Protein AF-A0A9I9E511-F1 (afdb_monomer)

InterPro domains:
  IPR004088 K Homology domain, type 1 [PF00013] (29-64)
  IPR036612 K Homology domain, type 1 superfamily [SSF54791] (27-64)

Structure (mmCIF, N/CA/C/O backbone):
data_AF-A0A9I9E511-F1
#
_entry.id   AF-A0A9I9E511-F1
#
loop_
_atom_site.group_PDB
_atom_site.id
_atom_site.type_symbol
_atom_site.label_atom_id
_atom_site.label_alt_id
_atom_site.label_comp_id
_atom_site.label_asym_id
_atom_site.label_entity_id
_atom_site.label_seq_id
_atom_site.pdbx_PDB_ins_code
_atom_site.Cartn_x
_atom_site.Cartn_y
_atom_site.Cartn_z
_atom_site.occupancy
_atom_site.B_iso_or_equiv
_atom_site.auth_seq_id
_atom_site.auth_comp_id
_atom_site.auth_asym_id
_atom_site.auth_atom_id
_atom_site.pdbx_PDB_model_num
ATOM 1 N N . TYR A 1 1 ? -3.683 -24.465 -9.006 1.00 69.00 1 TYR A N 1
ATOM 2 C CA . TYR A 1 1 ? -3.623 -23.228 -9.810 1.00 69.00 1 TYR A CA 1
ATOM 3 C C . TYR A 1 1 ? -4.982 -22.551 -9.730 1.00 69.00 1 TYR A C 1
ATOM 5 O O . TYR A 1 1 ? -5.970 -23.213 -10.011 1.00 69.00 1 TYR A O 1
ATOM 13 N N . SER A 1 2 ? -5.054 -21.306 -9.247 1.00 92.94 2 SER A N 1
ATOM 14 C CA . SER A 1 2 ? -6.323 -20.579 -9.086 1.00 92.94 2 SER A CA 1
ATOM 15 C C . SER A 1 2 ? -6.589 -19.720 -10.327 1.00 92.94 2 SER A C 1
ATOM 17 O O . SER A 1 2 ? -5.787 -18.820 -10.590 1.00 92.94 2 SER A O 1
ATOM 19 N N . PRO A 1 3 ? -7.695 -19.936 -11.064 1.00 92.38 3 PRO A N 1
ATOM 20 C CA . PRO A 1 3 ? -8.060 -19.106 -12.216 1.00 92.38 3 PRO A CA 1
ATOM 21 C C . PRO A 1 3 ? -8.165 -17.614 -11.866 1.00 92.38 3 PRO A C 1
ATOM 23 O O . PRO A 1 3 ? -7.812 -16.749 -12.664 1.00 92.38 3 PRO A O 1
ATOM 26 N N . THR A 1 4 ? -8.584 -17.307 -10.635 1.00 89.12 4 THR A N 1
ATOM 27 C CA . THR A 1 4 ? -8.708 -15.937 -10.125 1.00 89.12 4 THR A CA 1
ATOM 28 C C . THR A 1 4 ? -7.357 -15.229 -10.035 1.00 89.12 4 THR A C 1
ATOM 30 O O . THR A 1 4 ? -7.258 -14.047 -10.356 1.00 89.12 4 THR A O 1
ATOM 33 N N . LEU A 1 5 ? -6.306 -15.948 -9.627 1.00 87.38 5 LEU A N 1
ATOM 34 C CA . LEU A 1 5 ? -4.960 -15.381 -9.523 1.00 87.38 5 LEU A CA 1
ATOM 35 C C . LEU A 1 5 ? -4.409 -15.016 -10.905 1.00 87.38 5 LEU A C 1
ATOM 37 O O . LEU A 1 5 ? -3.846 -13.941 -11.085 1.00 87.38 5 LEU A O 1
ATOM 41 N N . GLU A 1 6 ? -4.604 -15.889 -11.891 1.00 87.81 6 GLU A N 1
ATOM 42 C CA . GLU A 1 6 ? -4.108 -15.651 -13.244 1.00 87.81 6 GLU A CA 1
ATOM 43 C C . GLU A 1 6 ? -4.838 -14.492 -13.933 1.00 87.81 6 GLU A C 1
ATOM 45 O O . GLU A 1 6 ? -4.208 -13.651 -14.576 1.00 87.81 6 GLU A O 1
ATOM 50 N N . ALA A 1 7 ? -6.154 -14.383 -13.734 1.00 87.19 7 ALA A N 1
ATOM 51 C CA . ALA A 1 7 ? -6.918 -13.233 -14.203 1.00 87.19 7 ALA A CA 1
ATOM 52 C C . ALA A 1 7 ? -6.424 -11.918 -13.570 1.00 87.19 7 ALA A C 1
ATOM 54 O O . ALA A 1 7 ? -6.263 -10.920 -14.275 1.00 87.19 7 ALA A O 1
ATOM 55 N N . ALA A 1 8 ? -6.125 -11.917 -12.265 1.00 83.81 8 ALA A N 1
ATOM 56 C C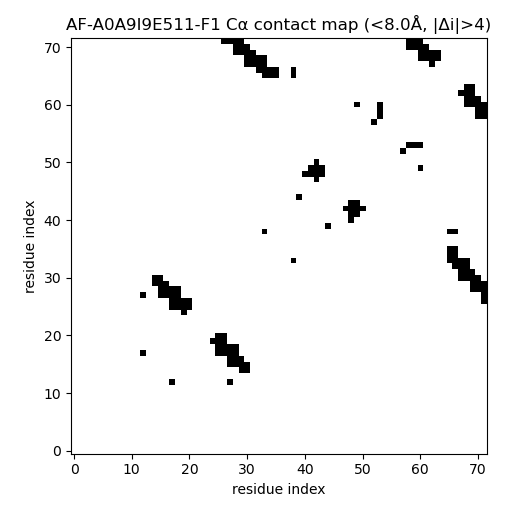A . ALA A 1 8 ? -5.607 -10.739 -11.569 1.00 83.81 8 ALA A CA 1
ATOM 57 C C . ALA A 1 8 ? -4.236 -10.299 -12.112 1.00 83.81 8 ALA A C 1
ATOM 59 O O . ALA A 1 8 ? -4.038 -9.114 -12.381 1.00 83.81 8 ALA A O 1
ATOM 60 N N . LEU A 1 9 ? -3.324 -11.247 -12.353 1.00 82.00 9 LEU A N 1
ATOM 61 C CA . LEU A 1 9 ? -2.012 -10.973 -12.954 1.00 82.00 9 LEU A CA 1
ATOM 62 C C . LEU A 1 9 ? -2.129 -10.399 -14.374 1.00 82.00 9 LEU A C 1
ATOM 64 O O . LEU A 1 9 ? -1.377 -9.507 -14.753 1.00 82.00 9 LEU A O 1
ATOM 68 N N . ARG A 1 10 ? -3.106 -10.859 -15.162 1.00 81.62 10 ARG A N 1
ATOM 69 C CA . ARG A 1 10 ? -3.356 -10.318 -16.510 1.00 81.62 10 ARG A CA 1
ATOM 70 C C . ARG A 1 10 ? -3.952 -8.908 -16.486 1.00 81.62 10 ARG A C 1
ATOM 72 O O . ARG A 1 10 ? -3.745 -8.147 -17.428 1.0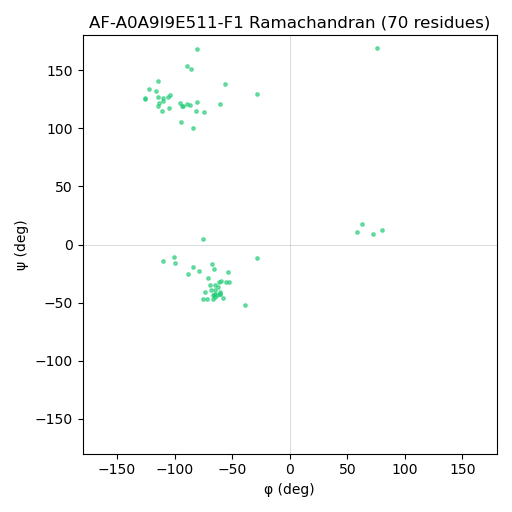0 81.62 10 ARG A O 1
ATOM 79 N N . LEU A 1 11 ? -4.694 -8.552 -15.436 1.00 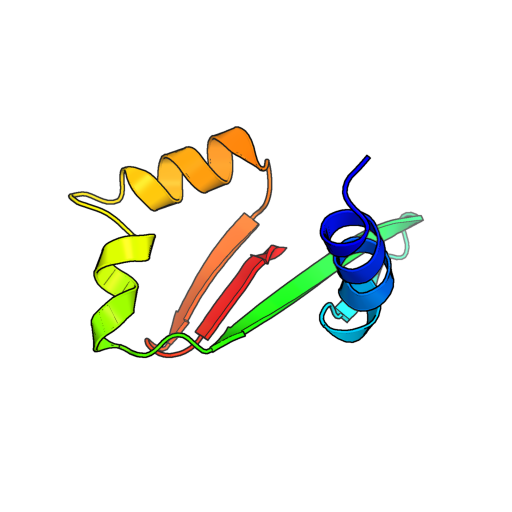84.12 11 LEU A N 1
ATOM 80 C CA . LEU A 1 11 ? -5.322 -7.234 -15.291 1.00 84.12 11 LEU A CA 1
ATOM 81 C C . LEU A 1 11 ? -4.420 -6.195 -14.621 1.00 84.12 11 LEU A C 1
ATOM 83 O O . LEU A 1 11 ? -4.586 -5.009 -14.896 1.00 84.12 11 LEU A O 1
ATOM 87 N N . GLN A 1 12 ? -3.457 -6.620 -13.800 1.00 77.50 12 GLN A N 1
ATOM 88 C CA . GLN A 1 12 ? -2.457 -5.769 -13.142 1.00 77.50 12 GLN A CA 1
ATOM 89 C C . GLN A 1 12 ? -1.931 -4.634 -14.045 1.00 77.50 12 GLN A C 1
ATOM 91 O O . GLN A 1 12 ? -2.022 -3.480 -13.634 1.00 77.50 12 GLN A O 1
ATOM 96 N N . PRO A 1 13 ? -1.456 -4.888 -15.284 1.00 75.12 13 PRO A N 1
ATOM 97 C CA . PRO A 1 13 ? -0.887 -3.837 -16.130 1.00 75.12 13 PRO A CA 1
ATOM 98 C C . PRO A 1 13 ? -1.904 -2.774 -16.554 1.00 75.12 13 PRO A C 1
ATOM 100 O O . PRO A 1 13 ? -1.518 -1.672 -16.918 1.00 75.12 13 PRO A O 1
ATOM 103 N N . ARG A 1 14 ? -3.206 -3.088 -16.522 1.00 75.94 14 ARG A N 1
ATOM 104 C CA . ARG A 1 14 ? -4.279 -2.127 -16.825 1.00 75.94 14 ARG A CA 1
ATOM 105 C C . ARG A 1 14 ? -4.566 -1.197 -15.647 1.00 75.94 14 ARG A C 1
ATOM 107 O O . ARG A 1 14 ? -5.111 -0.119 -15.848 1.00 75.94 14 ARG A O 1
ATOM 114 N N . CYS A 1 15 ? -4.215 -1.620 -14.435 1.00 71.56 15 CYS A N 1
ATOM 115 C CA . CYS A 1 15 ? -4.403 -0.865 -13.197 1.00 71.56 15 CYS A CA 1
ATOM 116 C C . CYS A 1 15 ? -3.116 -0.169 -12.724 1.00 71.56 15 CYS A C 1
ATOM 118 O O . CYS A 1 15 ? -3.167 0.655 -11.807 1.00 71.56 15 CYS A O 1
ATOM 120 N N . SER A 1 16 ? -1.972 -0.502 -13.328 1.00 80.56 16 SER A N 1
ATOM 121 C CA . SER A 1 16 ? -0.660 0.035 -12.981 1.00 80.56 16 SER A CA 1
ATOM 122 C C . SER A 1 16 ? -0.077 0.841 -14.134 1.00 80.56 16 SER A C 1
ATOM 124 O O . SER A 1 16 ? -0.012 0.387 -15.271 1.00 80.56 16 SER A O 1
ATOM 126 N N . GLU A 1 17 ? 0.421 2.030 -13.828 1.00 80.88 17 GLU A N 1
ATOM 127 C CA . GLU A 1 17 ? 1.171 2.849 -14.769 1.00 80.88 17 GLU A CA 1
ATOM 128 C C . GLU A 1 17 ? 2.573 2.246 -14.946 1.00 80.88 17 GLU A C 1
ATOM 130 O O . GLU A 1 17 ? 3.351 2.183 -13.988 1.00 80.88 17 GLU A O 1
ATOM 135 N N . LYS A 1 18 ? 2.878 1.750 -16.152 1.00 81.25 18 LYS A N 1
ATOM 136 C CA . LYS A 1 18 ? 4.214 1.264 -16.520 1.00 81.25 18 LYS A CA 1
ATOM 137 C C . LYS A 1 18 ? 5.078 2.468 -16.887 1.00 81.25 18 LYS A C 1
ATOM 139 O O . LYS A 1 18 ? 4.821 3.120 -17.894 1.00 81.25 18 LYS A O 1
ATOM 144 N N . VAL A 1 19 ? 6.117 2.731 -16.101 1.00 80.12 19 VAL A N 1
ATOM 145 C CA . VAL A 1 19 ? 7.117 3.760 -16.402 1.00 80.12 19 VAL A CA 1
ATOM 146 C C . VAL A 1 19 ? 8.429 3.070 -16.737 1.00 80.12 19 VAL A C 1
ATOM 148 O O . VAL A 1 19 ? 9.031 2.405 -15.887 1.00 80.12 19 VAL A O 1
ATOM 151 N N . GLU A 1 20 ? 8.850 3.225 -17.987 1.00 77.50 20 GLU A N 1
ATOM 152 C CA . GLU A 1 20 ? 10.139 2.766 -18.491 1.00 77.50 20 GLU A CA 1
ATOM 153 C C . GLU A 1 20 ? 11.136 3.914 -18.359 1.00 77.50 20 GLU A C 1
ATOM 155 O O . GLU A 1 20 ? 10.907 5.011 -18.868 1.00 77.50 20 GLU A O 1
ATOM 160 N N . ARG A 1 21 ? 12.197 3.697 -17.583 1.00 76.50 21 ARG A N 1
ATOM 161 C CA . ARG A 1 21 ? 13.273 4.681 -17.444 1.00 76.50 21 ARG A CA 1
ATOM 162 C C . ARG A 1 21 ? 14.325 4.430 -18.514 1.00 76.50 21 ARG A C 1
ATOM 164 O O . ARG A 1 21 ? 14.523 3.289 -18.916 1.00 76.50 21 ARG A O 1
ATOM 171 N N . ASP A 1 22 ? 15.050 5.481 -18.883 1.00 75.62 22 ASP A N 1
ATOM 172 C CA . ASP A 1 22 ? 16.132 5.456 -19.883 1.00 75.62 22 ASP A CA 1
ATOM 173 C C . ASP A 1 22 ? 17.206 4.383 -19.590 1.00 75.62 22 ASP A C 1
ATOM 175 O O . ASP A 1 22 ? 17.849 3.840 -20.477 1.00 75.62 22 ASP A O 1
ATOM 179 N N . SER A 1 23 ? 17.326 3.982 -18.321 1.00 81.50 23 SER A N 1
ATOM 180 C CA . SER A 1 23 ? 18.186 2.896 -17.846 1.00 81.50 23 SER A CA 1
ATOM 181 C C . SER A 1 23 ? 17.679 1.471 -18.149 1.00 81.50 23 SER A C 1
ATOM 183 O O . SER A 1 23 ? 18.246 0.515 -17.624 1.00 81.50 23 SER A O 1
ATOM 185 N N . GLY A 1 24 ? 16.572 1.300 -18.883 1.00 77.12 24 GLY A N 1
ATOM 186 C CA . GLY A 1 24 ? 15.936 -0.001 -19.150 1.00 77.12 24 GLY A CA 1
ATOM 187 C C . GLY A 1 24 ? 15.206 -0.620 -17.948 1.00 77.12 24 GLY A C 1
ATOM 188 O O . GLY A 1 24 ? 14.778 -1.773 -17.995 1.00 77.12 24 GLY A O 1
ATOM 189 N N . ILE A 1 25 ? 15.051 0.128 -16.850 1.00 79.69 25 ILE A N 1
ATOM 190 C CA . ILE A 1 25 ? 14.350 -0.344 -15.649 1.00 79.69 25 ILE A CA 1
ATOM 191 C C . ILE A 1 25 ? 12.855 -0.066 -15.814 1.00 79.69 25 ILE A C 1
ATOM 193 O O . ILE A 1 25 ? 12.436 1.089 -15.928 1.00 79.69 25 ILE A O 1
ATOM 197 N N . ILE A 1 26 ? 12.053 -1.131 -15.777 1.00 81.62 26 ILE A N 1
ATOM 198 C CA . ILE A 1 26 ? 10.590 -1.058 -15.805 1.00 81.62 26 ILE A CA 1
ATOM 199 C C . ILE A 1 26 ? 10.078 -0.936 -14.368 1.00 81.62 26 ILE A C 1
ATOM 201 O O . ILE A 1 26 ? 10.316 -1.814 -13.541 1.00 81.62 26 ILE A O 1
ATOM 205 N N . SER A 1 27 ? 9.347 0.140 -14.077 1.00 80.44 27 SER A N 1
ATOM 206 C CA . SER A 1 27 ? 8.661 0.342 -12.795 1.00 80.44 27 SER A CA 1
ATOM 207 C C . SER A 1 27 ? 7.147 0.356 -12.987 1.00 80.44 27 SER A C 1
ATOM 209 O O . SER A 1 27 ? 6.652 0.906 -13.971 1.00 80.44 27 SER A O 1
ATOM 211 N N . PHE A 1 28 ? 6.410 -0.251 -12.056 1.00 84.50 28 PHE A N 1
ATOM 212 C CA . PHE A 1 28 ? 4.949 -0.303 -12.089 1.00 84.50 28 PHE A CA 1
ATOM 213 C C . PHE A 1 28 ? 4.392 0.485 -10.915 1.00 84.50 28 PHE A C 1
ATOM 215 O O . PHE A 1 28 ? 4.623 0.132 -9.767 1.00 84.50 28 PHE A O 1
ATOM 222 N N . THR A 1 29 ? 3.622 1.532 -11.1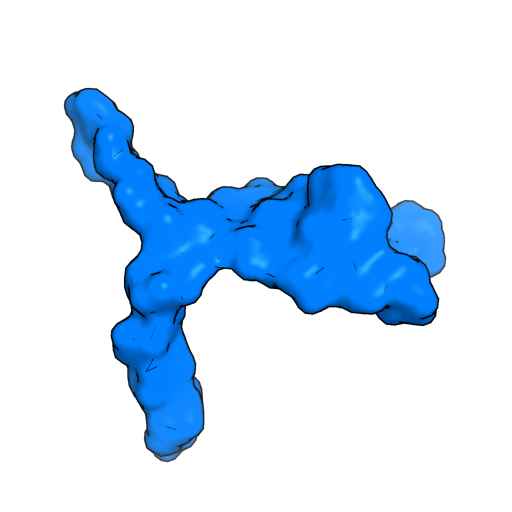93 1.00 86.12 29 THR A N 1
ATOM 223 C CA . THR A 1 29 ? 2.958 2.304 -10.143 1.00 86.12 29 THR A CA 1
ATOM 224 C C . THR A 1 29 ? 1.473 1.977 -10.094 1.00 86.12 29 THR A C 1
ATOM 226 O O . THR A 1 29 ? 0.741 2.261 -11.036 1.00 86.12 29 THR A O 1
ATOM 229 N N . THR A 1 30 ? 1.002 1.435 -8.976 1.00 85.25 30 THR A N 1
ATOM 230 C CA . THR A 1 30 ? -0.425 1.191 -8.718 1.00 85.25 30 THR A CA 1
ATOM 231 C C . THR A 1 30 ? -0.959 2.232 -7.746 1.00 85.25 30 THR A C 1
ATOM 233 O O . THR A 1 30 ? -0.381 2.430 -6.677 1.00 85.25 30 THR A O 1
ATOM 236 N N . ARG A 1 31 ? -2.071 2.889 -8.090 1.00 86.31 31 ARG A N 1
ATOM 237 C CA . ARG A 1 31 ? -2.775 3.825 -7.201 1.00 86.31 31 ARG A CA 1
ATOM 238 C C . ARG A 1 31 ? -4.103 3.218 -6.761 1.00 86.31 31 ARG A C 1
ATOM 240 O O . ARG A 1 31 ? -4.925 2.859 -7.595 1.00 86.31 31 ARG A O 1
ATOM 247 N N . LEU A 1 32 ? -4.306 3.113 -5.453 1.00 84.94 32 LEU A N 1
ATOM 248 C CA . LEU A 1 32 ? -5.495 2.536 -4.835 1.00 84.94 32 LEU A CA 1
ATOM 249 C C . LEU A 1 32 ? -6.249 3.621 -4.072 1.00 84.94 32 LEU A C 1
ATOM 251 O O . LEU A 1 32 ? -5.669 4.298 -3.221 1.00 84.94 32 LEU A O 1
ATOM 255 N N . LEU A 1 33 ? -7.543 3.761 -4.358 1.00 87.38 33 LEU A N 1
ATOM 256 C CA . LEU A 1 33 ? -8.436 4.595 -3.561 1.00 87.38 33 LEU A CA 1
ATOM 257 C C . LEU A 1 33 ? -8.869 3.822 -2.320 1.00 87.38 33 LEU A C 1
ATOM 259 O O . LEU A 1 33 ? -9.433 2.733 -2.422 1.00 87.38 33 LEU A O 1
ATOM 263 N N . VAL A 1 34 ? -8.602 4.389 -1.148 1.00 86.31 34 VAL A N 1
ATOM 264 C CA . VAL A 1 34 ? -8.943 3.789 0.141 1.00 86.31 34 VAL A CA 1
ATOM 265 C C . VAL A 1 34 ? -9.767 4.797 0.934 1.00 86.31 34 VAL A C 1
ATOM 267 O O . VAL A 1 34 ? -9.305 5.915 1.151 1.00 86.31 34 VAL A O 1
ATOM 270 N N . PRO A 1 35 ? -10.972 4.433 1.403 1.00 89.12 35 PRO A N 1
ATOM 271 C CA . PRO A 1 35 ? -11.732 5.292 2.295 1.00 89.12 35 PRO A CA 1
ATOM 272 C C . PRO A 1 35 ? -10.919 5.648 3.541 1.00 89.12 35 PRO A C 1
ATOM 274 O O . PRO A 1 35 ? -10.303 4.775 4.160 1.00 89.12 35 PRO A O 1
ATOM 277 N N . THR A 1 36 ? -10.991 6.906 3.970 1.00 85.19 36 THR A N 1
ATOM 278 C CA . THR A 1 36 ? -10.309 7.398 5.176 1.00 85.19 36 THR A CA 1
ATOM 279 C C . THR A 1 36 ? -10.610 6.555 6.419 1.00 85.19 36 THR A C 1
ATOM 281 O O . THR A 1 36 ? -9.747 6.365 7.269 1.00 85.19 36 THR A O 1
ATOM 284 N N . SER A 1 37 ? -11.809 5.978 6.517 1.00 89.25 37 SER A N 1
ATOM 285 C CA . SER A 1 37 ? -12.193 5.099 7.628 1.00 89.25 37 SER A CA 1
ATOM 286 C C . SER A 1 37 ? -11.433 3.766 7.671 1.00 89.25 37 SER A C 1
ATOM 288 O O . SER A 1 37 ? -11.434 3.096 8.700 1.00 89.25 37 SER A O 1
ATOM 290 N N . ARG A 1 38 ? -10.779 3.358 6.575 1.00 88.75 38 ARG A N 1
ATOM 291 C CA . ARG A 1 38 ? -10.088 2.065 6.432 1.00 88.75 38 ARG A CA 1
ATOM 292 C C . ARG A 1 38 ? -8.565 2.184 6.377 1.00 88.75 38 ARG A C 1
ATOM 294 O O . ARG A 1 38 ? -7.883 1.180 6.570 1.00 88.75 38 ARG A O 1
ATOM 301 N N . ILE A 1 39 ? -8.011 3.382 6.168 1.00 89.81 39 ILE A N 1
ATOM 302 C CA . ILE A 1 39 ? -6.557 3.572 6.014 1.00 89.81 39 ILE A CA 1
ATOM 303 C C . ILE A 1 39 ? -5.761 3.140 7.256 1.00 89.81 39 ILE A C 1
ATOM 305 O O . ILE A 1 39 ? -4.662 2.601 7.134 1.00 89.81 39 ILE A O 1
ATOM 309 N N . GLY A 1 40 ? -6.344 3.287 8.451 1.00 91.38 40 GLY A N 1
ATOM 310 C CA . GLY A 1 40 ? -5.731 2.841 9.704 1.00 91.38 40 GLY A CA 1
ATOM 311 C C . GLY A 1 40 ? -5.436 1.337 9.736 1.00 91.38 40 GLY A C 1
ATOM 312 O O . GLY A 1 40 ? -4.431 0.930 10.313 1.00 91.38 40 GLY A O 1
ATOM 313 N N . CYS A 1 41 ? -6.246 0.513 9.061 1.00 90.38 41 CYS A N 1
ATOM 314 C CA . CYS A 1 41 ? -6.012 -0.930 8.950 1.00 90.38 41 CYS A CA 1
ATOM 315 C C . CYS A 1 41 ? -4.785 -1.252 8.087 1.00 90.38 41 CYS A C 1
ATOM 317 O O . CYS A 1 41 ? -4.067 -2.203 8.381 1.00 90.38 41 CYS A O 1
ATOM 319 N N . LEU A 1 42 ? -4.533 -0.452 7.045 1.00 91.12 42 LEU A N 1
ATOM 320 C CA . LEU A 1 42 ? -3.369 -0.614 6.174 1.00 91.12 42 LEU A CA 1
ATOM 321 C C . LEU A 1 42 ? -2.076 -0.171 6.870 1.00 91.12 42 LEU A C 1
ATOM 323 O O . LEU A 1 42 ? -1.044 -0.823 6.736 1.00 91.12 42 LEU A O 1
ATOM 327 N N . ILE A 1 43 ? -2.129 0.933 7.620 1.00 92.50 43 ILE A N 1
ATOM 328 C CA . ILE A 1 43 ? -0.989 1.419 8.410 1.00 92.50 43 ILE A CA 1
ATOM 329 C C . ILE A 1 43 ? -0.682 0.423 9.538 1.00 92.50 43 ILE A C 1
ATOM 331 O O . ILE A 1 43 ? 0.467 0.023 9.737 1.00 92.50 43 ILE A O 1
ATOM 335 N N . GLY A 1 44 ? -1.721 -0.017 10.249 1.00 93.81 44 GLY A N 1
ATOM 336 C CA . GLY A 1 44 ? -1.605 -0.828 11.454 1.00 93.81 44 GLY A CA 1
ATOM 337 C C . GLY A 1 44 ? -1.177 -0.016 12.680 1.00 93.81 44 GLY A C 1
ATOM 338 O O . GLY A 1 44 ? -0.752 1.138 12.587 1.00 93.81 44 GLY A O 1
ATOM 339 N N . LYS A 1 45 ? -1.269 -0.628 13.865 1.00 95.19 45 LYS A N 1
ATOM 340 C CA . LYS A 1 45 ? -0.852 0.003 15.127 1.00 95.19 45 LYS A CA 1
ATOM 341 C C . LYS A 1 45 ? 0.641 0.352 15.061 1.00 95.19 45 LYS A C 1
ATOM 343 O O . LYS A 1 45 ? 1.465 -0.526 14.823 1.00 95.19 45 LYS A O 1
ATOM 348 N N . GLY A 1 46 ? 0.975 1.634 15.220 1.00 94.31 46 GLY A N 1
ATOM 349 C CA . GLY A 1 46 ? 2.357 2.123 15.129 1.00 94.31 46 GLY A CA 1
ATOM 350 C C . GLY A 1 46 ? 3.024 1.935 13.758 1.00 94.31 46 GLY A C 1
ATOM 351 O O . GLY A 1 46 ? 4.245 1.969 13.682 1.00 94.31 46 GLY A O 1
ATOM 352 N N . GLY A 1 47 ? 2.264 1.697 12.681 1.00 94.31 47 GLY A N 1
ATOM 353 C CA . GLY A 1 47 ? 2.840 1.457 11.352 1.00 94.31 47 GLY A CA 1
ATOM 354 C C . GLY A 1 47 ? 3.367 0.034 11.119 1.00 94.31 47 GLY A C 1
ATOM 355 O O . GLY A 1 47 ? 4.069 -0.197 10.132 1.00 94.31 47 GLY A O 1
ATOM 356 N N . ALA A 1 48 ? 3.058 -0.926 12.000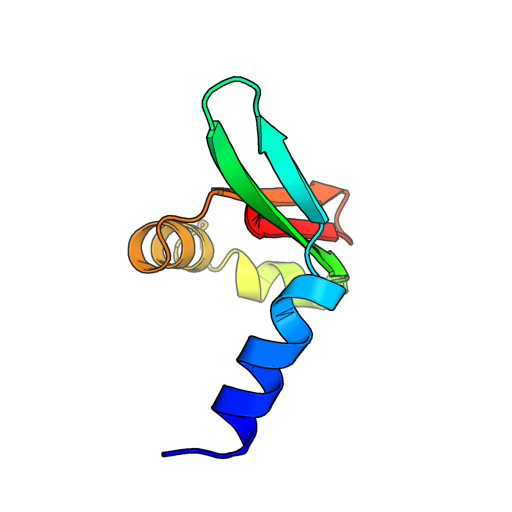 1.00 96.69 48 ALA A N 1
ATOM 357 C CA . ALA A 1 48 ? 3.583 -2.290 11.906 1.00 96.69 48 ALA A CA 1
ATOM 358 C C . ALA A 1 48 ? 3.186 -3.003 10.599 1.00 96.69 48 ALA A C 1
ATOM 360 O O . ALA A 1 48 ? 4.025 -3.636 9.962 1.00 96.69 48 ALA A O 1
ATOM 361 N N . ILE A 1 49 ? 1.930 -2.856 10.160 1.00 95.81 49 ILE A N 1
ATOM 362 C CA . ILE A 1 49 ? 1.403 -3.567 8.985 1.00 95.81 49 ILE A CA 1
ATOM 363 C C . ILE A 1 49 ? 1.998 -3.012 7.691 1.00 95.81 49 ILE A C 1
ATOM 365 O O . ILE A 1 49 ? 2.479 -3.782 6.863 1.00 95.81 49 ILE A O 1
ATOM 369 N N . ILE A 1 50 ? 2.040 -1.686 7.522 1.00 94.50 50 ILE A N 1
ATOM 370 C CA . ILE A 1 50 ? 2.653 -1.081 6.329 1.00 94.50 50 ILE A CA 1
ATOM 371 C C . ILE A 1 50 ? 4.160 -1.361 6.252 1.00 94.50 50 ILE A C 1
ATOM 373 O O . ILE A 1 50 ? 4.697 -1.556 5.162 1.00 94.50 50 ILE A O 1
ATOM 377 N N . THR A 1 51 ? 4.844 -1.413 7.397 1.00 95.12 51 THR A N 1
ATOM 378 C CA . THR A 1 51 ? 6.270 -1.762 7.459 1.00 95.12 51 THR A CA 1
ATOM 379 C C . THR A 1 51 ? 6.494 -3.202 7.013 1.00 95.12 51 THR A C 1
ATOM 381 O O . THR A 1 51 ? 7.359 -3.461 6.176 1.00 95.12 51 THR A O 1
ATOM 384 N N . GLU 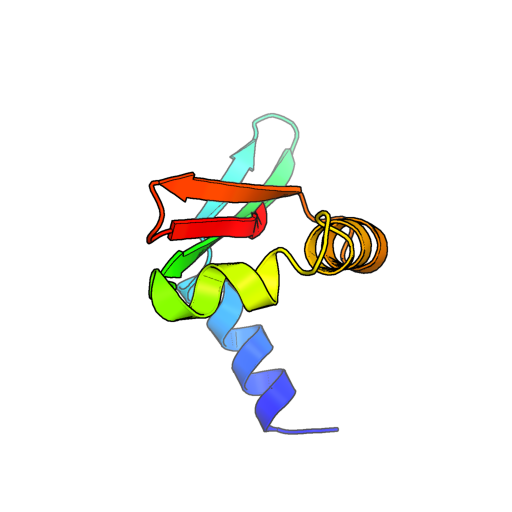A 1 52 ? 5.666 -4.123 7.499 1.00 96.00 52 GLU A N 1
ATOM 385 C CA . GLU A 1 52 ? 5.728 -5.526 7.107 1.00 96.00 52 GLU A CA 1
ATOM 386 C C . GLU A 1 52 ? 5.382 -5.727 5.626 1.00 96.00 52 GLU A C 1
ATOM 388 O O . GLU A 1 52 ? 6.100 -6.422 4.912 1.00 96.00 52 GLU A O 1
ATOM 393 N N . LEU A 1 53 ? 4.356 -5.041 5.115 1.00 93.94 53 LEU A N 1
ATOM 394 C CA . LEU A 1 53 ? 4.000 -5.058 3.694 1.00 93.94 53 LEU A CA 1
ATOM 395 C C . LEU A 1 53 ? 5.160 -4.600 2.810 1.00 93.94 53 LEU A C 1
ATOM 397 O O . LEU A 1 53 ? 5.482 -5.279 1.835 1.00 93.94 53 LEU A O 1
ATOM 401 N N . ARG A 1 54 ? 5.835 -3.497 3.155 1.00 94.56 54 ARG A N 1
ATOM 402 C CA . ARG A 1 54 ? 7.039 -3.042 2.436 1.00 94.56 54 ARG A CA 1
AT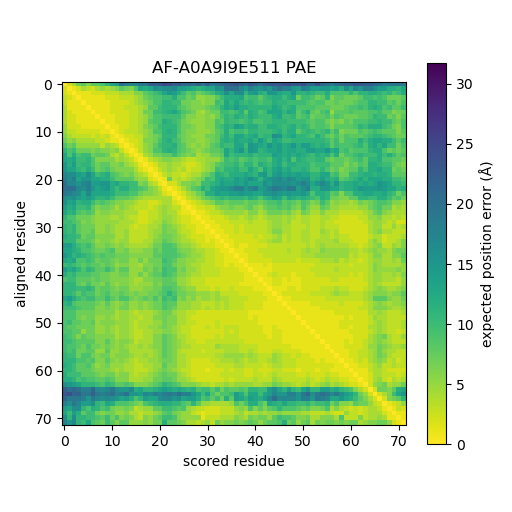OM 403 C C . ARG A 1 54 ? 8.154 -4.091 2.496 1.00 94.56 54 ARG A C 1
ATOM 405 O O . ARG A 1 54 ? 8.814 -4.347 1.492 1.00 94.56 54 ARG A O 1
ATOM 412 N N . ARG A 1 55 ? 8.353 -4.736 3.651 1.00 95.38 55 ARG A N 1
ATOM 413 C CA . ARG A 1 55 ? 9.389 -5.765 3.843 1.00 95.38 55 ARG A CA 1
ATOM 414 C C . ARG A 1 55 ? 9.132 -7.023 3.010 1.00 95.38 55 ARG A C 1
ATOM 416 O O . ARG A 1 55 ? 10.090 -7.550 2.436 1.00 95.38 55 ARG A O 1
ATOM 423 N N . LEU A 1 56 ? 7.881 -7.487 2.968 1.00 96.12 56 LEU A N 1
ATOM 424 C CA . LEU A 1 56 ? 7.445 -8.698 2.267 1.00 96.12 56 LEU A CA 1
ATOM 425 C C . LEU A 1 56 ? 7.383 -8.496 0.753 1.00 96.12 56 LEU A C 1
ATOM 427 O O . LEU A 1 56 ? 7.888 -9.326 0.005 1.00 96.12 56 LEU A O 1
ATOM 431 N N . THR A 1 57 ? 6.790 -7.389 0.304 1.00 89.88 57 THR A N 1
ATOM 432 C CA . THR A 1 57 ? 6.580 -7.117 -1.129 1.00 89.88 57 THR A CA 1
ATOM 433 C C . THR A 1 57 ? 7.795 -6.503 -1.814 1.00 89.88 57 THR A C 1
ATOM 435 O O . THR A 1 57 ? 7.867 -6.525 -3.036 1.00 89.88 57 THR A O 1
ATOM 438 N N . LYS A 1 58 ? 8.730 -5.925 -1.042 1.00 90.25 58 LYS A N 1
ATOM 439 C CA . LYS A 1 58 ? 9.846 -5.096 -1.537 1.00 90.25 58 LYS A CA 1
ATOM 440 C C . LYS A 1 58 ? 9.410 -3.864 -2.340 1.00 90.25 58 LYS A C 1
ATOM 442 O O . LYS A 1 58 ? 10.257 -3.197 -2.924 1.00 90.25 58 LYS A O 1
ATOM 447 N N . ALA A 1 59 ? 8.119 -3.534 -2.324 1.00 89.62 59 ALA A N 1
ATOM 448 C CA . ALA A 1 59 ? 7.568 -2.388 -3.025 1.00 89.62 59 ALA A CA 1
ATOM 449 C C . ALA A 1 59 ? 7.679 -1.107 -2.188 1.00 89.62 59 ALA A C 1
ATOM 451 O O . ALA A 1 59 ? 7.621 -1.116 -0.950 1.00 89.62 59 ALA A O 1
ATOM 452 N N . ASN A 1 60 ? 7.778 0.028 -2.870 1.00 89.69 60 ASN A N 1
ATOM 453 C CA . ASN A 1 60 ? 7.718 1.338 -2.249 1.00 89.69 60 ASN A CA 1
ATOM 454 C C . ASN A 1 60 ? 6.251 1.757 -2.077 1.00 89.69 60 ASN A C 1
ATOM 456 O O . ASN A 1 60 ? 5.589 2.218 -3.003 1.00 89.69 60 ASN A O 1
ATOM 460 N N . ILE A 1 61 ? 5.733 1.587 -0.861 1.00 92.06 61 ILE A N 1
ATOM 461 C CA . ILE A 1 61 ? 4.346 1.929 -0.519 1.00 92.06 61 ILE A CA 1
ATOM 462 C C . ILE A 1 61 ? 4.303 3.333 0.084 1.00 92.06 61 ILE A C 1
ATOM 464 O O . ILE A 1 61 ? 4.919 3.575 1.125 1.00 92.06 61 ILE A O 1
ATOM 468 N N . ARG A 1 62 ? 3.543 4.245 -0.519 1.00 89.88 62 ARG A N 1
ATOM 469 C CA . ARG A 1 62 ? 3.332 5.626 -0.072 1.00 89.88 62 ARG A CA 1
ATOM 470 C C . ARG A 1 62 ? 1.849 5.886 0.142 1.00 89.88 62 ARG A C 1
ATOM 472 O O . ARG A 1 62 ? 1.027 5.550 -0.701 1.00 89.88 62 ARG A O 1
ATOM 479 N N . ILE A 1 63 ? 1.512 6.508 1.265 1.00 88.12 63 ILE A N 1
ATOM 480 C CA . ILE A 1 63 ? 0.160 7.004 1.517 1.00 88.12 63 ILE A CA 1
ATOM 481 C C . ILE A 1 63 ? 0.176 8.464 1.089 1.00 88.12 63 ILE A C 1
ATOM 483 O O . ILE A 1 63 ? 0.810 9.298 1.731 1.00 88.12 63 ILE A O 1
ATOM 487 N N . LEU A 1 64 ? -0.435 8.733 -0.057 1.00 81.62 64 LEU A N 1
ATOM 488 C CA . LEU A 1 64 ? -0.719 10.085 -0.515 1.00 81.62 64 LEU A CA 1
ATOM 489 C C . LEU A 1 64 ? -1.986 10.562 0.207 1.00 81.62 64 LEU A C 1
ATOM 491 O O . LEU A 1 64 ? -2.622 9.761 0.891 1.00 81.62 64 LEU A O 1
ATOM 495 N N . CYS A 1 65 ? -2.308 11.858 0.123 1.00 71.62 65 CYS A N 1
ATOM 496 C CA . CYS A 1 65 ? -3.443 12.500 0.805 1.00 71.62 65 CYS A CA 1
ATOM 497 C C . CYS A 1 65 ? -4.601 11.522 1.046 1.00 71.62 65 CYS A C 1
ATOM 499 O O . CYS A 1 65 ? -4.985 10.853 0.093 1.00 71.62 65 CYS A O 1
ATOM 501 N N . GLN A 1 66 ? -5.091 11.464 2.293 1.00 64.19 66 GLN A N 1
ATOM 502 C CA . GLN A 1 66 ? -5.830 10.414 3.040 1.00 64.19 66 GLN A CA 1
ATOM 503 C C . GLN A 1 66 ? -6.731 9.387 2.301 1.00 64.19 66 GLN A C 1
ATOM 505 O O . GLN A 1 66 ? -7.138 8.396 2.902 1.00 64.19 66 GLN A O 1
ATOM 510 N N . LEU A 1 67 ? -7.018 9.599 1.023 1.00 68.06 67 LEU A N 1
ATOM 511 C CA . LEU A 1 67 ? -7.795 8.793 0.093 1.00 68.06 67 LEU A CA 1
ATOM 512 C C . LEU A 1 67 ? -6.955 7.918 -0.863 1.00 68.06 67 LEU A C 1
ATOM 514 O O . LEU A 1 67 ? -7.523 7.025 -1.485 1.00 68.06 67 LEU A O 1
ATOM 518 N N . MET A 1 68 ? -5.647 8.155 -1.038 1.00 71.50 68 MET A N 1
ATOM 519 C CA . MET A 1 68 ? -4.849 7.515 -2.102 1.00 71.50 68 MET A CA 1
ATOM 520 C C . MET A 1 68 ? -3.606 6.787 -1.577 1.00 71.50 68 MET A C 1
ATOM 522 O O . MET A 1 68 ? -2.740 7.381 -0.943 1.00 71.50 68 MET A O 1
ATOM 526 N N . VAL A 1 69 ? -3.448 5.509 -1.922 1.00 76.25 69 VAL A N 1
ATOM 527 C CA . VAL A 1 69 ? -2.226 4.730 -1.664 1.00 76.25 69 VAL A CA 1
ATOM 528 C C . VAL A 1 69 ? -1.521 4.465 -2.983 1.00 76.25 69 VAL A C 1
ATOM 530 O O . VAL A 1 69 ? -2.115 3.923 -3.908 1.00 76.25 69 VAL A O 1
ATOM 533 N N . GLN A 1 70 ? -0.249 4.830 -3.067 1.00 76.50 70 GLN A N 1
ATOM 534 C CA . GLN A 1 70 ? 0.605 4.554 -4.210 1.00 76.50 70 GLN A CA 1
ATOM 535 C C . GLN A 1 70 ? 1.592 3.436 -3.867 1.00 76.50 70 GLN A C 1
ATOM 537 O O . GLN A 1 70 ? 2.330 3.538 -2.892 1.00 76.50 70 GLN A O 1
ATOM 542 N N . ILE A 1 71 ? 1.636 2.395 -4.687 1.00 80.62 71 ILE A N 1
ATOM 543 C CA . ILE A 1 71 ? 2.600 1.296 -4.603 1.00 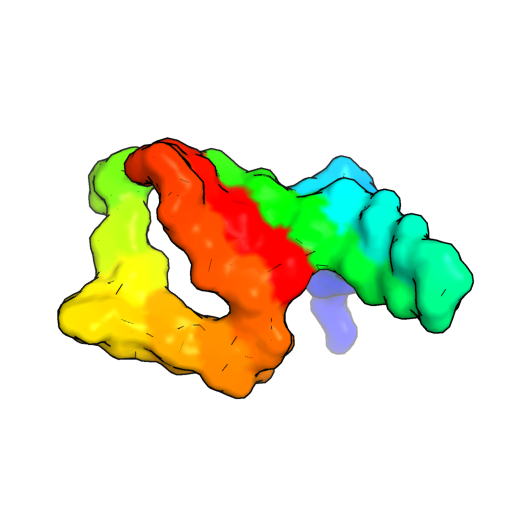80.62 71 ILE A CA 1
ATOM 544 C C . ILE A 1 71 ? 3.474 1.379 -5.853 1.00 80.62 71 ILE A C 1
ATOM 546 O O . ILE A 1 71 ? 2.925 1.381 -6.953 1.00 80.62 71 ILE A O 1
ATOM 550 N N . VAL A 1 72 ? 4.790 1.507 -5.679 1.00 76.81 72 VAL A N 1
ATOM 551 C CA . VAL A 1 72 ? 5.799 1.575 -6.755 1.00 76.81 72 VAL A CA 1
ATOM 552 C C . VAL A 1 72 ? 6.735 0.381 -6.678 1.00 76.81 72 VAL A C 1
ATOM 554 O O . VAL A 1 72 ? 7.095 0.013 -5.535 1.00 76.81 72 VAL A O 1
#

Sequence (72 aa):
YSPTLEAALRLQPRCSEKVERDSGIISFTTRLLVPTSRIGCLIGKGGAIITELRRLTKANIRILCQLMVQIV

Secondary structure (DSSP, 8-state):
--HHHHHHHHHHHHHEEEEE-TTS-EEEEEEEE--TTTHHHHH-GGGHHHHHHHHHH---EEEETTTEEEE-

Mean predicted aligned error: 6.59 Å

Radius of gyration: 14.06 Å; Cα contacts (8 Å, |Δi|>4): 84; chains: 1; bounding box: 30×36×35 Å

Foldseek 3Di:
DDPVVVVCVVCQPVQWDWDQDPVRDTDTKHKAFDPLVCVCVCCDDVSPNVVVVCVVVVWDWDDDDSGIIITD

Organism: Cucumis melo (NCBI:txid3656)

Solvent-accessible surface area (backbone atoms only — not comparable to full-atom values): 4203 Å² total; per-residue (Å²): 137,60,72,68,57,56,52,48,64,69,44,44,68,81,61,25,53,75,47,75,44,97,86,74,49,77,42,51,38,34,71,44,83,41,60,65,92,53,46,61,70,55,34,30,80,95,40,52,44,42,52,48,50,32,68,76,67,70,39,52,73,42,80,47,75,75,44,35,36,38,37,65

Nearest PDB structures (foldseek):
  6qh2-assembly1_A  TM=9.070E-01  e=8.733E-02  Escherichia coli SE11
  4nbq-assembly1_A  TM=9.412E-01  e=1.127E-01  Coxiella burnetii RSA 493
  4nbq-assembly1_B  TM=9.513E-01  e=1.364E-01  Coxiella burnetii RSA 493
  3u1k-assembly2_D  TM=9.008E-01  e=9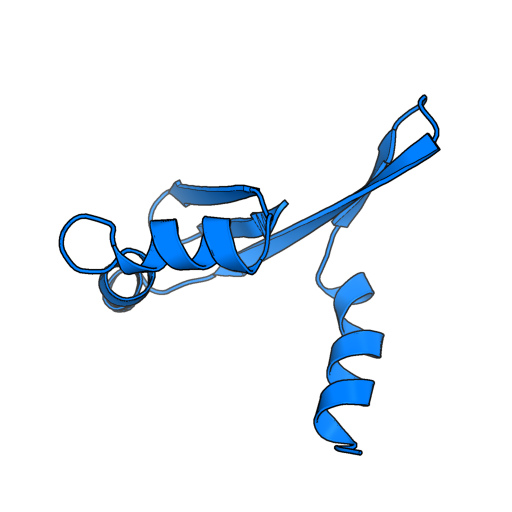.920E-02  Homo sapiens
  2vs7-assembly2_D  TM=3.961E-01  e=2.421E-01  Desulfurococcus mucosus

pLDDT: mean 85.15, std 7.77, range [64.19, 96.69]